Protein AF-M6CSL7-F1 (afdb_monomer_lite)

Radius of gyration: 35.84 Å; chains: 1; bounding box: 82×86×68 Å

Foldseek 3Di:
DPPPPPPPPPDDPVVVVVVVVVVVVVVVVVVVVVPPDPVPPPPVVVVVVVLVVLVVVCPVPDDSDPLWPDWAWEWEWEDDQDAPKWWWKDKPVPFIDIDRDTTIDITPDTDTAFDKIAIDTPGAIPPKDKDWPPRIDGHHSYYHHHTYIYID

Organism: NCBI:txid1218565

Structure (mmCIF, N/CA/C/O backbone):
data_AF-M6CSL7-F1
#
_entry.id   AF-M6CSL7-F1
#
loop_
_atom_site.group_PDB
_atom_site.id
_atom_site.type_symbol
_atom_site.label_atom_id
_atom_site.label_alt_id
_atom_site.label_comp_id
_atom_site.label_asym_id
_atom_site.label_entity_id
_atom_site.label_seq_id
_atom_site.pdbx_PDB_ins_code
_atom_site.Cartn_x
_atom_site.Cartn_y
_atom_site.Cartn_z
_atom_site.occupancy
_atom_site.B_iso_or_equiv
_atom_site.auth_seq_id
_atom_site.auth_comp_id
_atom_site.auth_asym_id
_atom_site.auth_atom_id
_atom_site.pdbx_PDB_model_num
ATOM 1 N N . MET A 1 1 ? 59.167 -70.529 -46.901 1.00 53.22 1 MET A N 1
ATOM 2 C CA . MET A 1 1 ? 59.790 -69.330 -47.508 1.00 53.22 1 MET A CA 1
ATOM 3 C C . MET A 1 1 ? 58.942 -68.110 -47.143 1.00 53.22 1 MET A C 1
ATOM 5 O O . MET A 1 1 ? 58.327 -67.504 -48.001 1.00 53.22 1 MET A O 1
ATOM 9 N N . PHE A 1 2 ? 58.822 -67.832 -45.841 1.0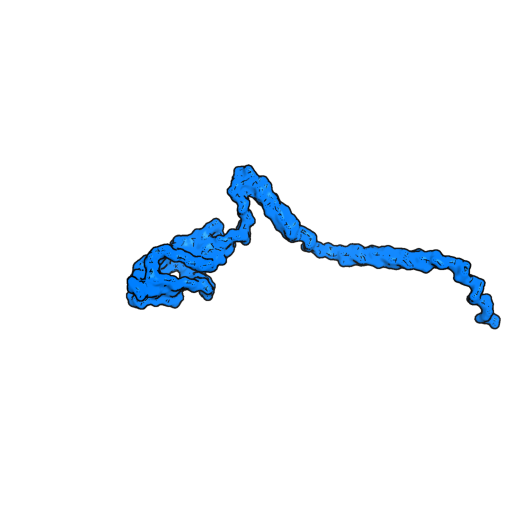0 50.03 2 PHE A N 1
ATOM 10 C CA . PHE A 1 2 ? 57.847 -66.885 -45.270 1.00 50.03 2 PHE A CA 1
ATOM 11 C C . PHE A 1 2 ? 58.456 -66.095 -44.091 1.00 50.03 2 PHE A C 1
ATOM 13 O O . PHE A 1 2 ? 57.753 -65.616 -43.219 1.00 50.03 2 PHE A O 1
ATOM 20 N N . GLU A 1 3 ? 59.788 -65.984 -44.067 1.00 48.38 3 GLU A N 1
ATOM 21 C CA . GLU A 1 3 ? 60.581 -65.474 -42.931 1.00 48.38 3 GLU A CA 1
ATOM 22 C C . GLU A 1 3 ? 61.667 -64.477 -43.395 1.00 48.38 3 GLU A C 1
ATOM 24 O O . GLU A 1 3 ? 62.746 -64.383 -42.822 1.00 48.38 3 GLU A O 1
ATOM 29 N N . ARG A 1 4 ? 61.436 -63.744 -44.498 1.00 52.44 4 ARG A N 1
ATOM 30 C CA . ARG A 1 4 ? 62.378 -62.709 -44.988 1.00 52.44 4 ARG A CA 1
ATOM 31 C C . ARG A 1 4 ? 61.699 -61.450 -45.542 1.00 52.44 4 ARG A C 1
ATOM 33 O O . ARG A 1 4 ? 62.122 -60.926 -46.564 1.00 52.44 4 ARG A O 1
ATOM 40 N N . ILE A 1 5 ? 60.665 -60.947 -44.863 1.00 50.66 5 ILE A N 1
ATOM 41 C CA . ILE A 1 5 ? 60.119 -59.593 -45.104 1.00 50.66 5 ILE A CA 1
ATOM 42 C C . ILE A 1 5 ? 59.859 -58.878 -43.762 1.00 50.66 5 ILE A C 1
ATOM 44 O O . ILE A 1 5 ? 58.818 -58.272 -43.548 1.00 50.66 5 ILE A O 1
ATOM 48 N N . LEU A 1 6 ? 60.802 -58.967 -42.817 1.00 53.94 6 LEU A N 1
ATOM 49 C CA . LEU A 1 6 ? 60.778 -58.183 -41.567 1.00 53.94 6 LEU A CA 1
ATOM 50 C C . LEU A 1 6 ? 61.962 -57.213 -41.449 1.00 53.94 6 LEU A C 1
ATOM 52 O O . LEU A 1 6 ? 62.344 -56.812 -40.356 1.00 53.94 6 LEU A O 1
ATOM 56 N N . THR A 1 7 ? 62.534 -56.786 -42.574 1.00 53.19 7 THR A N 1
ATOM 57 C CA . THR A 1 7 ? 63.676 -55.856 -42.577 1.00 53.19 7 THR A CA 1
ATOM 58 C C . THR A 1 7 ? 63.607 -54.835 -43.709 1.00 53.19 7 THR A C 1
ATOM 60 O O . THR A 1 7 ? 64.624 -54.503 -44.309 1.00 53.19 7 THR A O 1
ATOM 63 N N . GLN A 1 8 ? 62.418 -54.292 -44.010 1.00 52.69 8 GLN A N 1
ATOM 64 C CA . GLN A 1 8 ? 62.335 -53.111 -44.882 1.00 52.69 8 GLN A CA 1
ATOM 65 C C . GLN A 1 8 ? 61.052 -52.274 -44.732 1.00 52.69 8 GLN A C 1
ATOM 67 O O . GLN A 1 8 ? 60.358 -51.982 -45.694 1.00 52.69 8 GLN A O 1
ATOM 72 N N . THR A 1 9 ? 60.768 -51.794 -43.522 1.00 49.50 9 THR A N 1
ATOM 73 C CA . THR A 1 9 ? 60.022 -50.529 -43.350 1.00 49.50 9 THR A CA 1
ATOM 74 C C . THR A 1 9 ? 60.748 -49.643 -42.345 1.00 49.50 9 THR A C 1
ATOM 76 O O . THR A 1 9 ? 60.182 -49.149 -41.376 1.00 49.50 9 THR A O 1
ATOM 79 N N . HIS A 1 10 ? 62.049 -49.461 -42.575 1.00 49.69 10 HIS A N 1
ATOM 80 C CA . HIS A 1 10 ? 62.816 -48.360 -42.003 1.00 49.69 10 HIS A CA 1
ATOM 81 C C . HIS A 1 10 ? 62.880 -47.222 -43.031 1.00 49.69 10 HIS A C 1
ATOM 83 O O . HIS A 1 10 ? 63.944 -46.814 -43.481 1.00 49.69 10 HIS A O 1
ATOM 89 N N . HIS A 1 11 ? 61.705 -46.749 -43.440 1.00 52.16 11 HIS A N 1
ATOM 90 C CA . HIS A 1 11 ? 61.515 -45.435 -44.035 1.00 52.16 11 HIS A CA 1
ATOM 91 C C . HIS A 1 11 ? 60.113 -44.953 -43.658 1.00 52.16 11 HIS A C 1
ATOM 93 O O . HIS A 1 11 ? 59.140 -45.692 -43.723 1.00 52.16 11 HIS A O 1
ATOM 99 N N . ASP A 1 12 ? 60.052 -43.700 -43.227 1.00 56.59 12 ASP A N 1
ATOM 100 C CA . ASP A 1 12 ? 58.842 -42.923 -42.974 1.00 56.59 12 ASP A CA 1
ATOM 101 C C . ASP A 1 12 ? 58.120 -43.082 -41.627 1.00 56.59 12 ASP A C 1
ATOM 103 O O . ASP A 1 12 ? 56.897 -43.006 -41.521 1.00 56.59 12 ASP A O 1
ATOM 107 N N . GLY A 1 13 ? 58.896 -42.904 -40.549 1.00 52.97 13 GLY A N 1
ATOM 108 C CA . GLY A 1 13 ? 58.427 -42.203 -39.333 1.00 52.97 13 GLY A CA 1
ATOM 109 C C . GLY A 1 13 ? 57.940 -40.754 -39.585 1.00 52.97 13 GLY A C 1
ATOM 110 O O . GLY A 1 13 ? 57.635 -39.999 -38.657 1.00 52.97 13 GLY A O 1
ATOM 111 N N . ARG A 1 14 ? 57.884 -40.324 -40.851 1.00 55.03 14 ARG A N 1
ATOM 112 C CA . ARG A 1 14 ? 57.257 -39.093 -41.335 1.00 55.03 14 ARG A CA 1
ATOM 113 C C . ARG A 1 14 ? 55.749 -39.279 -41.549 1.00 55.03 14 ARG A C 1
ATOM 115 O O . ARG A 1 14 ? 54.997 -38.375 -41.207 1.00 55.03 14 ARG A O 1
ATOM 122 N N . MET A 1 15 ? 55.289 -40.455 -41.989 1.00 55.34 15 MET A N 1
ATOM 123 C CA . MET A 1 15 ? 53.874 -40.688 -42.311 1.00 55.34 15 MET A CA 1
ATOM 124 C C . MET A 1 15 ? 52.987 -40.745 -41.059 1.00 55.34 15 MET A C 1
ATOM 126 O O . MET A 1 15 ? 51.906 -40.168 -41.051 1.00 55.34 15 MET A O 1
ATOM 130 N N . ASN A 1 16 ? 53.484 -41.305 -39.948 1.00 57.53 16 ASN A N 1
ATOM 131 C CA . ASN A 1 16 ? 52.799 -41.248 -38.646 1.00 57.53 16 ASN A CA 1
ATOM 132 C C . ASN A 1 16 ? 52.713 -39.805 -38.106 1.00 57.53 16 ASN A C 1
ATOM 134 O O . ASN A 1 16 ? 51.746 -39.432 -37.451 1.00 57.53 16 ASN A O 1
ATOM 138 N N . ARG A 1 17 ? 53.696 -38.950 -38.423 1.00 66.19 17 ARG A N 1
ATOM 139 C CA . ARG A 1 17 ? 53.643 -37.523 -38.071 1.00 66.19 17 ARG A CA 1
ATOM 140 C C . ARG A 1 17 ? 52.623 -36.770 -38.915 1.00 66.19 17 ARG A C 1
ATOM 142 O O . ARG A 1 17 ? 51.882 -35.980 -38.339 1.00 66.19 17 ARG A O 1
ATOM 149 N N . PHE A 1 18 ? 52.538 -37.052 -40.217 1.00 75.50 18 PHE A N 1
ATOM 150 C CA . PHE A 1 18 ? 51.523 -36.476 -41.107 1.00 75.50 18 PHE A CA 1
ATOM 151 C C . PHE A 1 18 ? 50.108 -36.942 -40.754 1.00 75.50 18 PHE A C 1
ATOM 153 O O . PHE A 1 18 ? 49.202 -36.124 -40.677 1.00 75.50 18 PHE A O 1
ATOM 160 N N . LEU A 1 19 ? 49.922 -38.227 -40.447 1.00 76.81 19 LEU A N 1
ATOM 161 C CA . LEU A 1 19 ? 48.626 -38.772 -40.046 1.00 76.81 19 LEU A CA 1
ATOM 162 C C . LEU A 1 19 ? 48.176 -38.220 -38.684 1.00 76.81 19 LEU A C 1
ATOM 164 O O . LEU A 1 19 ? 47.021 -37.838 -38.531 1.00 76.81 19 LEU A O 1
ATOM 168 N N . LYS A 1 20 ? 49.099 -38.087 -37.719 1.00 79.81 20 LYS A N 1
ATOM 169 C CA . LYS A 1 20 ? 48.825 -37.422 -36.434 1.00 79.81 20 LYS A CA 1
ATOM 170 C C . LYS A 1 20 ? 48.509 -35.942 -36.602 1.00 79.81 20 LYS A C 1
ATOM 172 O O . LYS A 1 20 ? 47.594 -35.463 -35.948 1.00 79.81 20 LYS A O 1
ATOM 177 N N . THR A 1 21 ? 49.225 -35.220 -37.467 1.00 81.19 21 THR A N 1
ATOM 178 C CA . THR A 1 21 ? 48.922 -33.800 -37.726 1.00 81.19 21 THR A CA 1
ATOM 179 C C . THR A 1 21 ? 47.601 -33.631 -38.456 1.00 81.19 21 THR A C 1
ATOM 181 O O . THR A 1 21 ? 46.831 -32.761 -38.076 1.00 81.19 21 THR A O 1
ATOM 184 N N . PHE A 1 22 ? 47.281 -34.488 -39.424 1.00 87.88 22 PHE A N 1
ATOM 185 C CA . PHE A 1 22 ? 45.993 -34.453 -40.113 1.00 87.88 22 PHE A CA 1
ATOM 186 C C . PHE A 1 22 ? 44.836 -34.757 -39.154 1.00 87.88 22 PHE A C 1
ATOM 188 O O . PHE A 1 22 ? 43.854 -34.026 -39.123 1.00 87.88 22 PHE A O 1
ATOM 195 N N . TYR A 1 23 ? 44.989 -35.776 -38.303 1.00 84.94 23 TYR A N 1
ATOM 196 C CA . TYR A 1 23 ? 44.013 -36.119 -37.268 1.00 84.94 23 TYR A CA 1
ATOM 197 C C . TYR A 1 23 ? 43.836 -34.996 -36.235 1.00 84.94 23 TYR A C 1
ATOM 199 O O . TYR A 1 23 ? 42.716 -34.698 -35.832 1.00 84.94 23 TYR A O 1
ATOM 207 N N . LEU A 1 24 ? 44.924 -34.324 -35.846 1.00 85.50 24 LEU A N 1
ATOM 208 C CA . LEU A 1 24 ? 44.892 -33.211 -34.896 1.00 85.50 24 LEU A CA 1
ATOM 209 C C . LEU A 1 24 ? 44.263 -31.954 -35.514 1.00 85.50 24 LEU A C 1
ATOM 211 O O . LEU A 1 24 ? 43.467 -31.296 -34.856 1.00 85.50 24 LEU A O 1
ATOM 215 N N . LEU A 1 25 ? 44.532 -31.665 -36.791 1.00 86.00 25 LEU A N 1
ATOM 216 C CA . LEU A 1 25 ? 43.876 -30.583 -37.533 1.00 86.00 25 LEU A CA 1
ATOM 217 C C . LEU A 1 25 ? 42.383 -30.855 -37.747 1.00 86.00 25 LEU A C 1
ATOM 219 O O . LEU A 1 25 ? 41.578 -29.937 -37.629 1.00 86.00 25 LEU A O 1
ATOM 223 N N . LEU A 1 26 ? 42.001 -32.106 -38.008 1.00 85.44 26 LEU A N 1
ATOM 224 C CA . LEU A 1 26 ? 40.607 -32.512 -38.177 1.00 85.44 26 LEU A CA 1
ATOM 225 C C . LEU A 1 26 ? 39.846 -32.469 -36.842 1.00 85.44 26 LEU A C 1
ATOM 227 O O . LEU A 1 26 ? 38.727 -31.967 -36.803 1.00 85.44 26 LEU A O 1
ATOM 231 N N . LEU A 1 27 ? 40.469 -32.890 -35.734 1.00 81.62 27 LEU A N 1
ATOM 232 C CA . LEU A 1 27 ? 39.927 -32.709 -34.382 1.00 81.62 27 LEU A CA 1
ATOM 233 C C . LEU A 1 27 ? 39.762 -31.231 -34.027 1.00 81.62 27 LEU A C 1
ATOM 235 O O . LEU A 1 27 ? 38.713 -30.846 -33.526 1.00 81.62 27 LEU A O 1
ATOM 239 N N . VAL A 1 28 ? 40.760 -30.394 -34.316 1.00 83.69 28 VAL A N 1
ATOM 240 C CA . VAL A 1 28 ? 40.672 -28.942 -34.113 1.00 83.69 28 VAL A CA 1
ATOM 241 C C . VAL A 1 28 ? 39.545 -28.352 -34.962 1.00 83.69 28 VAL A C 1
ATOM 243 O O . VAL A 1 28 ? 38.735 -27.598 -34.441 1.00 83.69 28 VAL A O 1
ATOM 246 N N . TYR A 1 29 ? 39.409 -28.746 -36.228 1.00 84.38 29 TYR A N 1
ATOM 247 C CA . TYR A 1 29 ? 38.313 -28.309 -37.095 1.00 84.38 29 TYR A CA 1
ATOM 248 C C . TYR A 1 29 ? 36.932 -28.729 -36.567 1.00 84.38 29 TYR A C 1
ATOM 250 O O . TYR A 1 29 ? 36.017 -27.910 -36.528 1.00 84.38 29 TYR A O 1
ATOM 258 N N . LEU A 1 30 ? 36.787 -29.965 -36.078 1.00 79.38 30 LEU A N 1
ATOM 259 C CA . LEU A 1 30 ? 35.557 -30.444 -35.438 1.00 79.38 30 LEU A CA 1
ATOM 260 C C . LEU A 1 30 ? 35.260 -29.723 -34.115 1.00 79.38 30 LEU A C 1
ATOM 262 O O . LEU A 1 30 ? 34.097 -29.457 -33.830 1.00 79.38 30 LEU A O 1
ATOM 266 N N . LEU A 1 31 ? 36.282 -29.354 -33.335 1.00 71.19 31 LEU A N 1
ATOM 267 C CA . LEU A 1 31 ? 36.127 -28.520 -32.136 1.00 71.19 31 LEU A CA 1
ATOM 268 C C . LEU A 1 31 ? 35.683 -27.093 -32.492 1.00 71.19 31 LEU A C 1
ATOM 270 O O . LEU A 1 31 ? 34.840 -26.527 -31.802 1.00 71.19 31 LEU A O 1
ATOM 274 N N . ILE A 1 32 ? 36.194 -26.530 -33.592 1.00 77.19 32 ILE A N 1
ATOM 275 C CA . ILE A 1 32 ? 35.794 -25.205 -34.088 1.00 77.19 32 ILE A CA 1
ATOM 276 C C . ILE A 1 32 ? 34.350 -25.238 -34.621 1.00 77.19 32 ILE A C 1
ATOM 278 O O . ILE A 1 32 ? 33.586 -24.314 -34.353 1.00 77.19 32 ILE A O 1
ATOM 282 N N . LEU A 1 33 ? 33.941 -26.310 -35.313 1.00 76.06 33 LEU A N 1
ATOM 283 C CA . LEU A 1 33 ? 32.550 -26.524 -35.743 1.00 76.06 33 LEU A CA 1
ATOM 284 C C . LEU A 1 33 ? 31.602 -26.833 -34.568 1.00 76.06 33 LEU A C 1
ATOM 286 O O . LEU A 1 33 ? 30.432 -26.460 -34.609 1.00 76.06 33 LEU A O 1
ATOM 290 N N . GLY A 1 34 ? 32.106 -27.499 -33.523 1.00 63.25 34 GLY A N 1
ATOM 291 C CA . GLY A 1 34 ? 31.394 -27.827 -32.284 1.00 63.25 34 GLY A CA 1
ATOM 292 C C . GLY A 1 34 ? 31.237 -26.647 -31.324 1.00 63.25 34 GLY A C 1
ATOM 293 O O . GLY A 1 34 ? 30.399 -26.704 -30.424 1.00 63.25 34 GLY A O 1
ATOM 294 N N . CYS A 1 35 ? 31.954 -25.543 -31.555 1.00 54.97 35 CYS A N 1
ATOM 295 C CA . CYS A 1 35 ? 31.625 -24.238 -30.991 1.00 54.97 35 CYS A CA 1
ATOM 296 C C . CYS A 1 35 ? 30.406 -23.664 -31.740 1.00 54.97 35 CYS A C 1
ATOM 298 O O . CYS A 1 35 ? 30.456 -22.634 -32.414 1.00 54.97 35 CYS A O 1
ATOM 300 N N . GLY A 1 36 ? 29.287 -24.391 -31.675 1.00 55.69 36 GLY A N 1
ATOM 301 C CA . GLY A 1 36 ? 27.990 -23.878 -32.072 1.00 55.69 36 GLY A CA 1
ATOM 302 C C . GLY A 1 36 ? 27.716 -22.646 -31.226 1.00 55.69 36 GLY A C 1
ATOM 303 O O . GLY A 1 36 ? 27.713 -22.743 -30.003 1.00 55.69 36 GLY A O 1
ATOM 304 N N . LYS A 1 37 ? 27.543 -21.501 -31.897 1.00 53.56 37 LYS A N 1
ATOM 305 C CA . LYS A 1 37 ? 27.165 -20.203 -31.333 1.00 53.56 37 LYS A CA 1
ATOM 306 C C . LYS A 1 37 ? 26.196 -20.381 -30.164 1.00 53.56 37 LYS A C 1
ATOM 308 O O . LYS A 1 37 ? 24.980 -20.430 -30.352 1.00 53.56 37 LYS A O 1
ATOM 313 N N . THR A 1 38 ? 26.714 -20.418 -28.945 1.00 49.16 38 THR A N 1
ATOM 314 C CA . THR A 1 38 ? 25.916 -20.008 -27.811 1.00 49.16 38 THR A CA 1
ATOM 315 C C . THR A 1 38 ? 25.791 -18.503 -27.999 1.00 49.16 38 THR A C 1
ATOM 317 O O . THR A 1 38 ? 26.772 -17.765 -27.969 1.00 49.16 38 THR A O 1
ATOM 320 N N . ASN A 1 39 ? 24.580 -18.041 -28.313 1.00 56.47 39 ASN A N 1
ATOM 321 C CA . ASN A 1 39 ? 24.214 -16.623 -28.300 1.00 56.47 39 ASN A CA 1
ATOM 322 C C . ASN A 1 39 ? 24.246 -16.124 -26.845 1.00 56.47 39 ASN A C 1
ATOM 324 O O . ASN A 1 39 ? 23.220 -15.791 -26.261 1.00 56.47 39 ASN A O 1
ATOM 328 N N . HIS A 1 40 ? 25.420 -16.196 -26.231 1.00 47.50 40 HIS A N 1
ATOM 329 C CA . HIS A 1 40 ? 25.679 -15.950 -24.821 1.00 47.50 40 HIS A CA 1
ATOM 330 C C . HIS A 1 40 ? 26.965 -15.144 -24.616 1.00 47.50 40 HIS A C 1
ATOM 332 O O . HIS A 1 40 ? 27.379 -14.931 -23.481 1.00 47.50 40 HIS A O 1
ATOM 338 N N . GLU A 1 41 ? 27.553 -14.641 -25.700 1.00 59.09 41 GLU A N 1
ATOM 339 C CA . GLU A 1 41 ? 28.306 -13.399 -25.658 1.00 59.09 41 GLU A CA 1
ATOM 340 C C . GLU A 1 41 ? 27.307 -12.268 -25.934 1.00 59.09 41 GLU A C 1
ATOM 342 O O . GLU A 1 41 ? 26.513 -12.333 -26.875 1.00 59.09 41 GLU A O 1
ATOM 347 N N . ASP A 1 42 ? 27.308 -11.289 -25.034 1.00 50.56 42 ASP A N 1
ATOM 348 C CA . ASP A 1 42 ? 26.581 -10.021 -25.074 1.00 50.56 42 ASP A CA 1
ATOM 349 C C . ASP A 1 42 ? 25.264 -9.828 -24.303 1.00 50.56 42 ASP A C 1
ATOM 351 O O . ASP A 1 42 ? 24.721 -8.744 -24.419 1.00 50.56 42 ASP A O 1
ATOM 355 N N . GLN A 1 43 ? 24.737 -10.692 -23.424 1.00 53.34 43 GLN A N 1
ATOM 356 C CA . GLN A 1 43 ? 23.601 -10.218 -22.586 1.00 53.34 43 GLN A CA 1
ATOM 357 C C . GLN A 1 43 ? 24.053 -9.180 -21.542 1.00 53.34 43 GLN A C 1
ATOM 359 O O . GLN A 1 43 ? 23.392 -8.166 -21.356 1.00 53.34 43 GLN A O 1
ATOM 364 N N . ARG A 1 44 ? 25.227 -9.382 -20.922 1.00 59.38 44 ARG A N 1
ATOM 365 C CA . ARG A 1 44 ? 25.847 -8.384 -20.031 1.00 59.38 44 ARG A CA 1
ATOM 366 C C . ARG A 1 44 ? 26.469 -7.218 -20.782 1.00 59.38 44 ARG A C 1
ATOM 368 O O . ARG A 1 44 ? 26.448 -6.119 -20.259 1.00 59.38 44 ARG A O 1
ATOM 375 N N . GLU A 1 45 ? 27.013 -7.433 -21.977 1.00 67.75 45 GLU A N 1
ATOM 376 C CA . GLU A 1 45 ? 27.611 -6.351 -22.762 1.00 67.75 45 GLU A CA 1
ATOM 377 C C . GLU A 1 45 ? 26.561 -5.561 -23.551 1.00 67.75 45 GLU A C 1
ATOM 379 O O . GLU A 1 45 ? 26.718 -4.35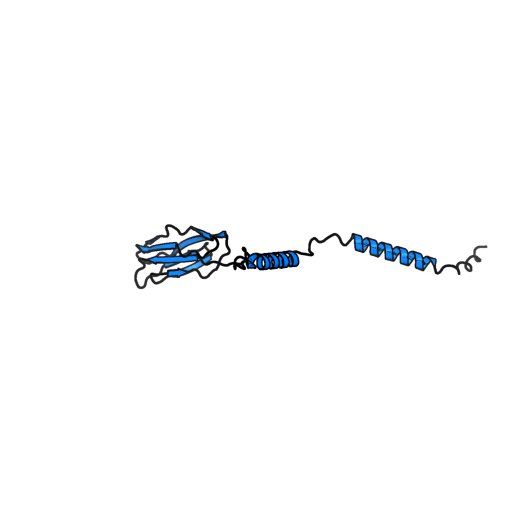8 -23.671 1.00 67.75 45 GLU A O 1
ATOM 384 N N . LYS A 1 46 ? 25.439 -6.152 -23.990 1.00 54.62 46 LYS A N 1
ATOM 385 C CA . LYS A 1 46 ? 24.256 -5.402 -24.457 1.00 54.62 46 LYS A CA 1
ATOM 386 C C . LYS A 1 46 ? 23.550 -4.710 -23.306 1.00 54.62 46 LYS A C 1
ATOM 388 O O . LYS A 1 46 ? 23.118 -3.588 -23.508 1.00 54.62 46 LYS A O 1
ATOM 393 N N . ASP A 1 47 ? 23.469 -5.308 -22.116 1.00 67.81 47 ASP A N 1
ATOM 394 C CA . ASP A 1 47 ? 22.967 -4.604 -20.926 1.00 67.81 47 ASP A CA 1
ATOM 395 C C . ASP A 1 47 ? 23.892 -3.436 -20.561 1.00 67.81 47 ASP A C 1
ATOM 397 O O . ASP A 1 47 ? 23.439 -2.306 -20.427 1.00 67.81 47 ASP A O 1
ATOM 401 N N . PHE A 1 48 ? 25.207 -3.657 -20.519 1.00 74.19 48 PHE A N 1
ATOM 402 C CA . PHE A 1 48 ? 26.184 -2.611 -20.232 1.00 74.19 48 PHE A CA 1
ATOM 403 C C . PHE A 1 48 ? 26.208 -1.540 -21.324 1.00 74.19 48 PHE A C 1
ATOM 405 O O . PHE A 1 48 ? 26.145 -0.367 -20.987 1.00 74.19 48 PHE A O 1
ATOM 412 N N . LYS A 1 49 ? 26.210 -1.905 -22.614 1.00 71.94 49 LYS A N 1
ATOM 413 C CA . LYS A 1 49 ? 26.118 -0.973 -23.752 1.00 71.94 49 LYS A CA 1
ATOM 414 C C . LYS A 1 49 ? 24.785 -0.237 -23.764 1.00 71.94 49 LYS A C 1
ATOM 416 O O . LYS A 1 49 ? 24.798 0.959 -23.994 1.00 71.94 49 LYS A O 1
ATOM 421 N N . SER A 1 50 ? 23.661 -0.891 -23.468 1.00 69.94 50 SER A N 1
ATOM 422 C CA . SER A 1 50 ? 22.345 -0.244 -23.371 1.00 69.94 50 SER A CA 1
ATOM 423 C C . SER A 1 50 ? 22.302 0.748 -22.212 1.00 69.94 50 SER A C 1
ATOM 425 O O . SER A 1 50 ? 21.782 1.847 -22.377 1.00 69.94 50 SER A O 1
ATOM 427 N N . ARG A 1 51 ? 22.890 0.393 -21.063 1.00 72.88 51 ARG A N 1
ATOM 428 C CA . ARG A 1 51 ? 23.041 1.283 -19.905 1.00 72.88 51 ARG A CA 1
ATOM 429 C C . ARG A 1 51 ? 24.033 2.418 -20.170 1.00 72.88 51 ARG A C 1
ATOM 431 O O . ARG A 1 51 ? 23.826 3.526 -19.692 1.00 72.88 51 ARG A O 1
ATOM 438 N N . LEU A 1 52 ? 25.095 2.174 -20.937 1.00 70.81 52 LEU A N 1
ATOM 439 C CA . LEU A 1 52 ? 26.066 3.198 -21.325 1.00 70.81 52 LEU A CA 1
ATOM 440 C C . LEU A 1 52 ? 25.446 4.177 -22.329 1.00 70.81 52 LEU A C 1
ATOM 442 O O . LEU A 1 52 ? 25.600 5.384 -22.184 1.00 70.81 52 LEU A O 1
ATOM 446 N N . LEU A 1 53 ? 24.698 3.666 -23.310 1.00 66.12 53 LEU A N 1
ATOM 447 C CA . LEU A 1 53 ? 24.046 4.462 -24.345 1.00 66.12 53 LEU A CA 1
ATOM 448 C C . LEU A 1 53 ? 22.958 5.361 -23.743 1.00 66.12 53 LEU A C 1
ATOM 450 O O . LEU A 1 53 ? 22.910 6.539 -24.076 1.00 66.12 53 LEU A O 1
ATOM 454 N N . SER A 1 54 ? 22.170 4.867 -22.777 1.00 61.81 54 SER A N 1
ATOM 455 C CA . SER A 1 54 ? 21.195 5.697 -22.052 1.00 61.81 54 SER A CA 1
ATOM 456 C C . SER A 1 54 ? 21.845 6.828 -21.247 1.00 61.81 54 SER A C 1
ATOM 458 O O . SER A 1 54 ? 21.282 7.914 -21.157 1.00 61.81 54 SER A O 1
ATOM 460 N N . ILE A 1 55 ? 23.040 6.608 -20.689 1.00 53.28 55 ILE A N 1
ATOM 461 C CA . ILE A 1 55 ? 23.790 7.641 -19.952 1.00 53.28 55 ILE A CA 1
ATOM 462 C C . ILE A 1 55 ? 24.365 8.693 -20.908 1.00 53.28 55 ILE A C 1
ATOM 464 O O . ILE A 1 55 ? 24.311 9.882 -20.609 1.00 53.28 55 ILE A O 1
ATOM 468 N N . VAL A 1 56 ? 24.886 8.271 -22.063 1.00 63.97 56 VAL A N 1
ATOM 469 C CA . VAL A 1 56 ? 25.462 9.176 -23.071 1.00 63.97 56 VAL A CA 1
ATOM 470 C C . VAL A 1 56 ? 24.380 10.037 -23.735 1.00 63.97 56 VAL A C 1
ATOM 472 O O . VAL A 1 56 ? 24.615 11.214 -23.989 1.00 63.97 56 VAL A O 1
ATOM 475 N N . THR A 1 57 ? 23.175 9.501 -23.955 1.00 57.81 57 THR A N 1
ATOM 476 C CA . THR A 1 57 ? 22.042 10.270 -24.502 1.00 57.81 57 THR A CA 1
ATOM 477 C C . THR A 1 57 ? 21.412 11.227 -23.474 1.00 57.81 57 THR A C 1
ATOM 479 O O . THR A 1 57 ? 20.871 12.261 -23.852 1.00 57.81 57 THR A O 1
ATOM 482 N N . ALA A 1 58 ? 21.528 10.955 -22.169 1.00 51.22 58 ALA A N 1
ATOM 483 C CA . ALA A 1 58 ? 20.996 11.820 -21.106 1.00 51.22 58 ALA A CA 1
ATOM 484 C C . ALA A 1 58 ? 21.797 13.123 -20.874 1.00 51.22 58 ALA A C 1
ATOM 486 O O . ALA A 1 58 ? 21.400 13.940 -20.042 1.00 51.22 58 ALA A O 1
ATOM 487 N N . ALA A 1 59 ? 22.889 13.362 -21.609 1.00 52.31 59 ALA A N 1
ATOM 488 C CA . ALA A 1 59 ? 23.666 14.603 -21.519 1.00 52.31 59 ALA A CA 1
ATOM 489 C C . ALA A 1 59 ? 22.925 15.849 -22.055 1.00 52.31 59 ALA A C 1
ATOM 491 O O . ALA A 1 59 ? 23.407 16.963 -21.867 1.00 52.31 59 ALA A O 1
ATOM 492 N N . GLU A 1 60 ? 21.739 15.684 -22.653 1.00 62.03 60 GLU A N 1
ATOM 493 C CA . GLU A 1 60 ? 20.862 16.799 -23.038 1.00 62.03 60 GLU A CA 1
ATOM 494 C C . GLU A 1 60 ? 19.618 16.933 -22.136 1.00 62.03 60 GLU A C 1
ATOM 496 O O . GLU A 1 60 ? 19.000 17.991 -22.129 1.00 62.03 60 GLU A O 1
ATOM 501 N N . ASN A 1 61 ? 19.283 15.926 -21.311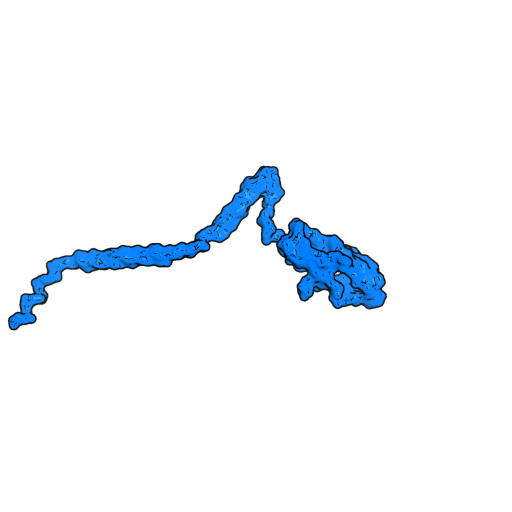 1.00 56.25 61 ASN A N 1
ATOM 502 C CA . ASN A 1 61 ? 18.237 15.989 -20.277 1.00 56.25 61 ASN A CA 1
ATOM 503 C C . ASN A 1 61 ? 18.521 14.951 -19.168 1.00 56.25 61 ASN A C 1
ATOM 505 O O . ASN A 1 61 ? 18.363 13.748 -19.374 1.00 56.25 61 ASN A O 1
ATOM 509 N N . GLY A 1 62 ? 18.943 15.404 -17.984 1.00 52.47 62 GLY A N 1
ATOM 510 C CA . GLY A 1 62 ? 19.456 14.563 -16.892 1.00 52.47 62 GLY A CA 1
ATOM 511 C C . GLY A 1 62 ? 18.450 13.622 -16.206 1.00 52.47 62 GLY A C 1
ATOM 512 O O . GLY A 1 62 ? 18.043 13.868 -15.071 1.00 52.47 62 GLY A O 1
ATOM 513 N N . GLN A 1 63 ? 18.116 12.491 -16.830 1.00 47.44 63 GLN A N 1
ATOM 514 C CA . GLN A 1 63 ? 17.476 11.342 -16.172 1.00 47.44 63 GLN A CA 1
ATOM 515 C C . GLN A 1 63 ? 18.218 10.046 -16.536 1.00 47.44 63 GLN A C 1
ATOM 517 O O . GLN A 1 63 ? 18.026 9.461 -17.598 1.00 47.44 63 GLN A O 1
ATOM 522 N N . ASN A 1 64 ? 19.084 9.593 -15.628 1.00 55.88 64 ASN A N 1
ATOM 523 C CA . ASN A 1 64 ? 19.702 8.269 -15.659 1.00 55.88 64 ASN A CA 1
ATOM 524 C C . ASN A 1 64 ? 18.722 7.274 -15.032 1.00 55.88 64 ASN A C 1
ATOM 526 O O . ASN A 1 64 ? 18.774 7.063 -13.826 1.00 55.88 64 ASN A O 1
ATOM 530 N N . GLN A 1 65 ? 17.801 6.721 -15.823 1.00 54.12 65 GLN A N 1
ATOM 531 C CA . GLN A 1 65 ? 16.898 5.678 -15.341 1.00 54.12 65 GLN A CA 1
ATOM 532 C C . GLN A 1 65 ? 16.949 4.477 -16.276 1.00 54.12 65 GLN A C 1
ATOM 534 O O . GLN A 1 65 ? 16.560 4.547 -17.440 1.00 54.12 65 GLN A O 1
ATOM 539 N N . ASN A 1 66 ? 17.428 3.353 -15.743 1.00 58.00 66 ASN A N 1
ATOM 540 C CA . ASN A 1 66 ? 17.079 2.047 -16.277 1.00 58.00 66 ASN A CA 1
ATOM 541 C C . ASN A 1 66 ? 15.565 1.889 -16.051 1.00 58.00 66 ASN A C 1
ATOM 543 O O . ASN A 1 66 ? 15.175 1.719 -14.895 1.00 58.00 66 ASN A O 1
ATOM 547 N N . PRO A 1 67 ? 14.716 1.909 -17.095 1.00 56.84 67 PRO A N 1
ATOM 548 C CA . PRO A 1 67 ? 13.259 2.017 -16.946 1.00 56.84 67 PRO A CA 1
ATOM 549 C C . PRO A 1 67 ? 12.598 0.819 -16.232 1.00 56.84 67 PRO A C 1
ATOM 551 O O . PRO A 1 67 ? 11.380 0.786 -16.080 1.00 56.84 67 PRO A O 1
ATOM 554 N N . ASN A 1 68 ? 13.388 -0.169 -15.795 1.00 57.75 68 ASN A N 1
ATOM 555 C CA . ASN A 1 68 ? 12.942 -1.424 -15.200 1.00 57.75 68 ASN A CA 1
ATOM 556 C C . ASN A 1 68 ? 13.522 -1.731 -13.805 1.00 57.75 68 ASN A C 1
ATOM 558 O O . ASN A 1 68 ? 13.304 -2.843 -13.311 1.00 57.75 68 ASN A O 1
ATOM 562 N N . ASN A 1 69 ? 14.257 -0.807 -13.168 1.00 70.12 69 ASN A N 1
ATOM 563 C CA . ASN A 1 69 ? 14.804 -1.032 -11.817 1.00 70.12 69 ASN A CA 1
ATOM 564 C C . ASN A 1 69 ? 14.340 -0.027 -10.753 1.00 70.12 69 ASN A C 1
ATOM 566 O O . ASN A 1 69 ? 14.810 -0.077 -9.617 1.00 70.12 69 ASN A O 1
ATOM 570 N N . ASP A 1 70 ? 13.396 0.842 -11.090 1.00 86.81 70 ASP A N 1
ATOM 571 C CA . ASP A 1 70 ? 12.775 1.706 -10.097 1.00 86.81 70 ASP A CA 1
ATOM 572 C C . ASP A 1 70 ? 11.719 0.919 -9.318 1.00 86.81 70 ASP A C 1
ATOM 574 O O . ASP A 1 70 ? 10.928 0.146 -9.876 1.00 86.81 70 ASP A O 1
ATOM 578 N N . SER A 1 71 ? 11.761 1.081 -7.998 1.00 92.50 71 SER A N 1
ATOM 579 C CA . SER A 1 71 ? 10.805 0.482 -7.075 1.00 92.50 71 SER A CA 1
ATOM 580 C C . SER A 1 71 ? 9.956 1.583 -6.461 1.00 92.50 71 SER A C 1
ATOM 582 O O . SER A 1 71 ? 10.491 2.549 -5.925 1.00 92.50 71 SER A O 1
ATOM 584 N N . TYR A 1 72 ? 8.644 1.400 -6.523 1.00 96.50 72 TYR A N 1
ATOM 585 C CA . TYR A 1 72 ? 7.637 2.358 -6.096 1.00 96.50 72 TYR A CA 1
ATOM 586 C C . TYR A 1 72 ? 6.809 1.794 -4.949 1.00 96.50 72 TYR A C 1
ATOM 588 O O . TYR A 1 72 ? 6.611 0.579 -4.830 1.00 96.50 72 TYR A O 1
ATOM 596 N N . TYR A 1 73 ? 6.299 2.679 -4.109 1.00 97.94 73 TYR A N 1
ATOM 597 C CA . TYR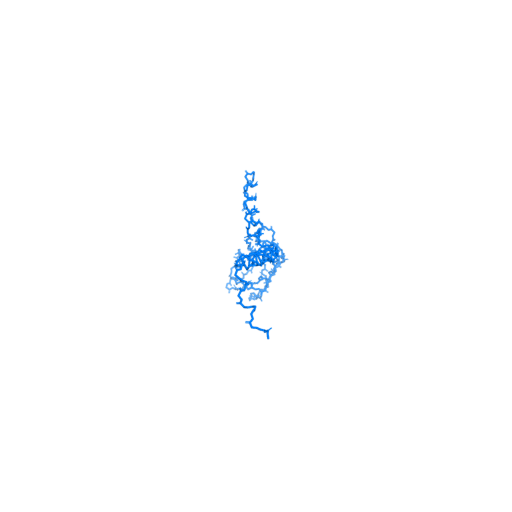 A 1 73 ? 5.488 2.337 -2.953 1.00 97.94 73 TYR A CA 1
ATOM 598 C C . TYR A 1 73 ? 4.011 2.617 -3.188 1.00 97.94 73 TYR A C 1
ATOM 600 O O . TYR A 1 73 ? 3.623 3.484 -3.969 1.00 97.94 73 TYR A O 1
ATOM 608 N N . VAL A 1 74 ? 3.182 1.875 -2.459 1.00 98.50 74 VAL A N 1
ATOM 609 C CA . VAL A 1 74 ? 1.732 2.061 -2.415 1.00 98.50 74 VAL A CA 1
ATOM 610 C C . VAL A 1 74 ? 1.352 2.540 -1.018 1.00 98.50 74 VAL A C 1
ATOM 612 O O . VAL A 1 74 ? 1.854 2.038 -0.011 1.00 98.50 74 VAL A O 1
ATOM 615 N N . GLY A 1 75 ? 0.471 3.522 -0.941 1.00 98.44 75 GLY A N 1
ATOM 616 C CA . GLY A 1 75 ? 0.047 4.172 0.284 1.00 98.44 75 GLY A CA 1
ATOM 617 C C . GLY A 1 75 ? -1.115 5.123 0.035 1.00 98.44 75 GLY A C 1
ATOM 618 O O . GLY A 1 75 ? -1.715 5.147 -1.042 1.00 98.44 75 GLY A O 1
ATOM 619 N N . GLY A 1 76 ? -1.447 5.903 1.051 1.00 98.44 76 GLY A N 1
ATOM 620 C CA . GLY A 1 76 ? -2.654 6.706 1.025 1.00 98.44 76 GLY A CA 1
ATOM 621 C C . GLY A 1 76 ? -2.906 7.458 2.314 1.00 98.44 76 GLY A C 1
ATOM 622 O O . GLY A 1 76 ? -2.012 7.626 3.139 1.00 98.44 76 GLY A O 1
ATOM 623 N N . THR A 1 77 ? -4.150 7.890 2.489 1.00 98.56 77 THR A N 1
ATOM 624 C CA . THR A 1 77 ? -4.630 8.532 3.714 1.00 98.56 77 THR A CA 1
ATOM 625 C C . THR A 1 77 ? -5.812 7.764 4.284 1.00 98.56 77 THR A C 1
ATOM 627 O O . THR A 1 77 ? -6.714 7.362 3.548 1.00 98.56 77 THR A O 1
ATOM 630 N N . ILE A 1 78 ? -5.821 7.588 5.603 1.00 98.50 78 ILE A N 1
ATOM 631 C CA . ILE A 1 78 ? -6.958 7.067 6.356 1.00 98.50 78 ILE A CA 1
ATOM 632 C C . ILE A 1 78 ? -7.603 8.163 7.212 1.00 98.50 78 ILE A C 1
ATOM 634 O O . ILE A 1 78 ? -6.916 8.952 7.867 1.00 98.50 78 ILE A O 1
ATOM 638 N N . THR A 1 79 ? -8.934 8.196 7.227 1.00 98.12 79 THR A N 1
ATOM 639 C CA . THR A 1 79 ? -9.735 9.107 8.052 1.00 98.12 79 THR A CA 1
ATOM 640 C C . THR A 1 79 ? -10.903 8.383 8.728 1.00 98.12 79 THR A C 1
ATOM 642 O O . THR A 1 79 ? -11.355 7.326 8.284 1.00 98.12 79 THR A O 1
ATOM 645 N N . GLY A 1 80 ? -11.412 8.961 9.822 1.00 96.94 80 GLY A N 1
ATOM 646 C CA . GLY A 1 80 ? -12.583 8.458 10.548 1.00 96.94 80 GLY A CA 1
ATOM 647 C C . GLY A 1 80 ? -12.328 7.258 11.472 1.00 96.94 80 GLY A C 1
ATOM 648 O O . GLY A 1 80 ? -13.266 6.752 12.092 1.00 96.94 80 GLY A O 1
ATOM 649 N N . LEU A 1 81 ? -11.075 6.814 11.620 1.00 96.94 81 LEU A N 1
ATOM 650 C CA . LEU A 1 81 ? -10.701 5.769 12.573 1.00 96.94 81 LEU A CA 1
ATOM 651 C C . LEU A 1 81 ? -10.857 6.291 14.011 1.00 96.94 81 LEU A C 1
ATOM 653 O O . LEU A 1 81 ? -10.356 7.367 14.348 1.00 96.94 81 LEU A O 1
ATOM 657 N N . ALA A 1 82 ? -11.563 5.533 14.852 1.00 94.31 82 ALA A N 1
ATOM 658 C CA . ALA A 1 82 ? -11.770 5.882 16.255 1.00 94.31 82 ALA A CA 1
ATOM 659 C C . ALA A 1 82 ? -10.464 5.778 17.063 1.00 94.31 82 ALA A C 1
ATOM 661 O O . ALA A 1 82 ? -9.605 4.945 16.769 1.00 94.31 82 ALA A O 1
ATOM 662 N N . LEU A 1 83 ? -10.338 6.596 18.113 1.00 91.44 83 LEU A N 1
ATOM 663 C CA . LEU A 1 83 ? -9.223 6.499 19.058 1.00 91.44 83 LEU A CA 1
ATOM 664 C C . LEU A 1 83 ? -9.185 5.102 19.688 1.00 91.44 83 LEU A C 1
ATOM 666 O O . LEU A 1 83 ? -10.229 4.523 19.988 1.00 91.44 83 LEU A O 1
ATOM 670 N N . SER A 1 84 ? -7.979 4.567 19.879 1.00 90.25 84 SER A N 1
ATOM 671 C CA . SER A 1 84 ? -7.750 3.225 20.440 1.00 90.25 84 SER A CA 1
ATOM 672 C C . SER A 1 84 ? -8.357 2.069 19.627 1.00 90.25 84 SER A C 1
ATOM 674 O O . SER A 1 84 ? -8.488 0.962 20.145 1.00 90.25 84 SER A O 1
ATOM 676 N N . SER A 1 85 ? -8.707 2.303 18.359 1.00 94.38 85 SER A N 1
ATOM 677 C CA . SER A 1 85 ? -9.117 1.268 17.409 1.00 94.38 85 SER A CA 1
ATOM 678 C C . SER A 1 85 ? -8.013 1.004 16.385 1.00 94.38 85 SER A C 1
ATOM 680 O O . SER A 1 85 ? -7.113 1.826 16.198 1.00 94.38 85 SER A O 1
ATOM 682 N N . ASN A 1 86 ? -8.071 -0.145 15.716 1.00 96.44 86 ASN A N 1
ATOM 683 C CA . ASN A 1 86 ? -7.174 -0.465 14.615 1.00 96.44 86 ASN A CA 1
ATOM 684 C C . ASN A 1 86 ? -7.942 -1.032 13.422 1.00 96.44 86 ASN A C 1
ATOM 686 O O . ASN A 1 86 ? -9.021 -1.598 13.560 1.00 96.44 86 ASN A O 1
ATOM 690 N N . VAL A 1 87 ? -7.370 -0.855 12.241 1.00 98.25 87 VAL A N 1
ATOM 691 C CA . VAL A 1 87 ? -7.792 -1.513 11.006 1.00 98.25 87 VAL A CA 1
ATOM 692 C C . VAL A 1 87 ? -6.584 -2.250 10.449 1.00 98.25 87 VAL A C 1
ATOM 694 O O . VAL A 1 87 ? -5.455 -1.761 10.547 1.00 98.25 87 VAL A O 1
ATOM 697 N N . ILE A 1 88 ? -6.804 -3.427 9.871 1.00 98.50 88 ILE A N 1
ATOM 698 C CA . ILE A 1 88 ? -5.762 -4.142 9.132 1.00 98.50 88 ILE A CA 1
ATOM 699 C C . ILE A 1 88 ? -6.135 -4.082 7.663 1.00 98.50 88 ILE A C 1
ATOM 701 O O . ILE A 1 88 ? -7.216 -4.524 7.270 1.00 98.50 88 ILE A O 1
ATOM 705 N N . ILE A 1 89 ? -5.239 -3.532 6.856 1.00 98.69 89 ILE A N 1
ATOM 706 C CA . ILE A 1 89 ? -5.363 -3.505 5.404 1.00 98.69 89 ILE A CA 1
ATOM 707 C C . ILE A 1 89 ? -4.289 -4.385 4.784 1.00 98.69 89 ILE A C 1
ATOM 709 O O . ILE A 1 89 ? -3.247 -4.647 5.386 1.00 98.69 89 ILE A O 1
ATOM 713 N N . GLN A 1 90 ? -4.543 -4.839 3.566 1.00 98.56 90 GLN A N 1
ATOM 714 C CA . GLN A 1 90 ? -3.603 -5.653 2.814 1.00 98.56 90 GLN A CA 1
ATOM 715 C C . GLN A 1 90 ? -3.511 -5.170 1.375 1.00 98.56 90 GLN A C 1
ATOM 717 O O . GLN A 1 90 ? -4.531 -4.819 0.784 1.00 98.56 90 GLN A O 1
ATOM 722 N N . ASN A 1 91 ? -2.312 -5.201 0.803 1.00 98.62 91 ASN A N 1
ATOM 723 C CA . ASN A 1 91 ? -2.092 -5.035 -0.626 1.00 98.62 91 ASN A CA 1
ATOM 724 C C . ASN A 1 91 ? -1.748 -6.389 -1.262 1.00 98.62 91 ASN A C 1
ATOM 726 O O . ASN A 1 91 ? -0.886 -7.122 -0.764 1.00 98.62 91 ASN A O 1
ATOM 730 N N . ASN A 1 92 ? -2.425 -6.725 -2.365 1.00 97.81 92 ASN A N 1
ATOM 731 C CA . ASN A 1 92 ? -2.178 -7.933 -3.159 1.00 97.81 92 ASN A CA 1
ATOM 732 C C . ASN A 1 92 ? -2.113 -9.218 -2.308 1.00 97.81 92 ASN A C 1
ATOM 734 O O . ASN A 1 92 ? -1.238 -10.061 -2.520 1.00 97.81 92 ASN A O 1
ATOM 738 N N . ASN A 1 93 ? -2.994 -9.333 -1.305 1.00 96.81 93 ASN A N 1
ATOM 739 C CA . ASN A 1 93 ? -3.127 -10.483 -0.396 1.00 96.81 93 ASN A CA 1
ATOM 740 C C . ASN A 1 93 ? -1.820 -10.944 0.286 1.00 96.81 93 ASN A C 1
ATOM 742 O O . ASN A 1 93 ? -1.706 -12.107 0.666 1.00 96.81 93 ASN A O 1
ATOM 746 N N . SER A 1 94 ? -0.804 -10.080 0.393 1.00 94.69 94 SER A N 1
ATOM 747 C CA . SER A 1 94 ? 0.520 -10.475 0.904 1.00 94.69 94 SER A CA 1
ATOM 748 C C . SER A 1 94 ? 1.206 -9.419 1.762 1.00 94.69 94 SER A C 1
ATOM 750 O O . SER A 1 94 ? 1.971 -9.768 2.656 1.00 94.69 94 SER A O 1
ATOM 752 N N . ASP A 1 95 ? 0.947 -8.140 1.510 1.00 97.62 95 ASP A N 1
ATOM 753 C CA . ASP A 1 95 ? 1.599 -7.030 2.199 1.00 97.62 95 ASP A CA 1
ATOM 754 C C . ASP A 1 95 ? 0.616 -6.402 3.186 1.00 97.62 95 ASP A C 1
ATOM 756 O O . ASP A 1 95 ? -0.308 -5.692 2.790 1.00 97.62 95 ASP A O 1
ATOM 760 N N . LEU A 1 96 ? 0.760 -6.763 4.461 1.00 98.31 96 LEU A N 1
ATOM 761 C CA . LEU A 1 96 ? -0.151 -6.384 5.539 1.00 98.31 96 LEU A CA 1
ATOM 762 C C . LEU A 1 96 ? 0.305 -5.095 6.217 1.00 98.31 96 LEU A C 1
ATOM 764 O O . LEU A 1 96 ? 1.489 -4.913 6.498 1.00 98.31 96 LEU A O 1
ATOM 768 N N . LEU A 1 97 ? -0.655 -4.242 6.561 1.00 98.56 97 LEU A N 1
ATOM 769 C CA . LEU A 1 97 ? -0.415 -3.036 7.338 1.00 98.56 97 LEU A CA 1
ATOM 770 C C . LEU A 1 97 ? -1.516 -2.842 8.382 1.00 98.56 97 LEU A C 1
ATOM 772 O O . LEU A 1 97 ? -2.695 -2.717 8.050 1.00 98.56 97 LEU A O 1
ATOM 776 N N . THR A 1 98 ? -1.114 -2.782 9.649 1.00 98.50 98 THR A N 1
ATOM 777 C CA . THR A 1 98 ? -1.988 -2.390 10.760 1.00 98.50 98 THR A CA 1
ATOM 778 C C . THR A 1 98 ? -1.917 -0.881 10.942 1.00 98.50 98 THR A C 1
ATOM 780 O O . THR A 1 98 ? -0.827 -0.328 11.081 1.00 98.50 98 THR A O 1
ATOM 783 N N . ILE A 1 99 ? -3.072 -0.219 10.978 1.00 97.94 99 ILE A N 1
ATOM 784 C CA . ILE A 1 99 ? -3.182 1.228 11.163 1.00 97.94 99 ILE A CA 1
ATOM 785 C C . ILE A 1 99 ? -4.015 1.513 12.411 1.00 97.94 99 ILE A C 1
ATOM 787 O O . ILE A 1 99 ? -5.124 1.005 12.557 1.00 97.94 99 ILE A O 1
ATOM 791 N N . ASN A 1 100 ? -3.474 2.332 13.311 1.00 96.94 100 ASN A N 1
ATOM 792 C CA . ASN A 1 100 ? -4.064 2.681 14.608 1.00 96.94 100 ASN A CA 1
ATOM 793 C C . ASN A 1 100 ? -4.290 4.193 14.792 1.00 96.94 100 ASN A C 1
ATOM 795 O O . ASN A 1 100 ? -4.697 4.632 15.867 1.00 96.94 100 ASN A O 1
ATOM 799 N N . LEU A 1 101 ? -3.993 4.998 13.769 1.00 96.38 101 LEU A N 1
ATOM 800 C CA . LEU A 1 101 ? -4.171 6.446 13.786 1.00 96.38 101 LEU A CA 1
ATOM 801 C C . LEU A 1 101 ? -4.592 6.945 12.400 1.00 96.38 101 LEU A C 1
ATOM 803 O O . LEU A 1 101 ? -4.194 6.385 11.381 1.00 96.38 101 LEU A O 1
ATOM 807 N N . ASN A 1 102 ? -5.388 8.013 12.373 1.00 97.94 102 ASN A N 1
ATOM 808 C CA . ASN A 1 102 ? -5.709 8.734 11.142 1.00 97.94 102 ASN A CA 1
ATOM 809 C C . ASN A 1 102 ? -4.460 9.420 10.561 1.00 97.94 102 ASN A C 1
ATOM 811 O O . ASN A 1 102 ? -3.581 9.849 11.305 1.00 97.94 102 ASN A O 1
ATOM 815 N N . GLY A 1 103 ? -4.415 9.587 9.241 1.00 98.19 103 GLY A N 1
ATOM 816 C CA . GLY A 1 103 ? -3.307 10.239 8.545 1.00 98.19 103 GLY A CA 1
ATOM 817 C C . GLY A 1 103 ? -2.761 9.418 7.384 1.00 98.19 103 GLY A C 1
ATOM 818 O O . GLY A 1 103 ? -3.430 8.529 6.856 1.00 98.19 103 GLY A O 1
ATOM 819 N N . VAL A 1 104 ? -1.545 9.759 6.962 1.00 98.31 104 VAL A N 1
ATOM 820 C CA . VAL A 1 104 ? -0.858 9.088 5.855 1.00 98.31 104 VAL A CA 1
ATOM 821 C C . VAL A 1 104 ? -0.329 7.719 6.265 1.00 98.31 104 VAL A C 1
ATOM 823 O O . VAL A 1 104 ? 0.219 7.544 7.351 1.00 98.31 104 VAL A O 1
ATOM 826 N N . PHE A 1 105 ? -0.454 6.756 5.359 1.00 98.38 105 PHE A N 1
ATOM 827 C CA . PHE A 1 105 ? 0.081 5.410 5.502 1.00 98.38 105 PHE A CA 1
ATOM 828 C C . PHE A 1 105 ? 0.824 4.994 4.233 1.00 98.38 105 PHE A C 1
ATOM 830 O O . PHE A 1 105 ? 0.573 5.503 3.139 1.00 98.38 105 PHE A O 1
ATOM 837 N N . ARG A 1 106 ? 1.725 4.023 4.371 1.00 98.31 106 ARG A N 1
ATOM 838 C CA . ARG A 1 106 ? 2.465 3.425 3.260 1.00 98.31 106 ARG A CA 1
ATOM 839 C C . ARG A 1 106 ? 2.758 1.964 3.572 1.00 98.31 106 ARG A C 1
ATOM 841 O O . ARG A 1 106 ? 3.199 1.649 4.674 1.00 98.31 106 ARG A O 1
ATOM 848 N N . PHE A 1 107 ? 2.549 1.093 2.595 1.00 98.44 107 PHE A N 1
ATOM 849 C CA . PHE A 1 107 ? 2.940 -0.309 2.673 1.00 98.44 107 PHE A CA 1
ATOM 850 C C . PHE A 1 107 ? 4.463 -0.483 2.620 1.00 98.44 107 PHE A C 1
ATOM 852 O O . PHE A 1 107 ? 5.168 0.305 1.985 1.00 98.44 107 PHE A O 1
ATOM 859 N N . ALA A 1 108 ? 4.990 -1.514 3.285 1.00 97.19 108 ALA A N 1
ATOM 860 C CA . ALA A 1 108 ? 6.434 -1.709 3.415 1.00 97.19 108 ALA A CA 1
ATOM 861 C C . ALA A 1 108 ? 7.083 -2.232 2.126 1.00 97.19 108 ALA A C 1
ATOM 863 O O . ALA A 1 108 ? 8.229 -1.882 1.838 1.00 97.19 108 ALA A O 1
ATOM 864 N N . LYS A 1 109 ? 6.364 -3.054 1.352 1.00 97.38 109 LYS A N 1
ATOM 865 C CA . LYS A 1 109 ? 6.885 -3.634 0.115 1.00 97.38 109 LYS A CA 1
ATOM 866 C C . LYS A 1 109 ? 6.937 -2.581 -0.987 1.00 97.38 109 LYS A C 1
ATOM 868 O O . LYS A 1 109 ? 5.985 -1.833 -1.202 1.00 97.38 109 LYS A O 1
ATOM 873 N N . ALA A 1 110 ? 8.050 -2.574 -1.710 1.00 95.94 110 ALA A N 1
ATOM 874 C CA . ALA A 1 110 ? 8.188 -1.821 -2.944 1.00 95.94 110 ALA A CA 1
ATOM 875 C C . ALA A 1 110 ? 7.859 -2.718 -4.149 1.00 95.94 110 ALA A C 1
ATOM 877 O O . ALA A 1 110 ? 8.071 -3.935 -4.123 1.00 95.94 110 ALA A O 1
ATOM 878 N N . TYR A 1 111 ? 7.341 -2.113 -5.209 1.00 95.25 111 TYR A N 1
ATOM 879 C CA . TYR A 1 111 ? 6.843 -2.788 -6.401 1.00 95.25 111 TYR A CA 1
ATOM 880 C C . TYR A 1 111 ? 7.459 -2.156 -7.650 1.00 95.25 111 TYR A C 1
ATOM 882 O O . TYR A 1 111 ? 7.770 -0.971 -7.670 1.00 95.25 111 TYR A O 1
ATOM 890 N N . LYS A 1 112 ? 7.640 -2.940 -8.712 1.00 94.81 112 LYS A N 1
ATOM 891 C CA . LYS A 1 112 ? 8.191 -2.432 -9.976 1.00 94.81 112 LYS A CA 1
ATOM 892 C C . LYS A 1 112 ? 7.179 -1.562 -10.722 1.00 94.81 112 LYS A C 1
ATOM 894 O O . LYS A 1 112 ? 5.971 -1.700 -10.519 1.00 94.81 112 LYS A O 1
ATOM 899 N N . ASN A 1 113 ? 7.672 -0.741 -11.651 1.00 93.56 113 ASN A N 1
ATOM 900 C CA . ASN A 1 113 ? 6.815 -0.084 -12.637 1.00 93.56 113 ASN A CA 1
ATOM 901 C C . ASN A 1 113 ? 5.896 -1.102 -13.343 1.00 93.56 113 ASN A C 1
ATOM 903 O O .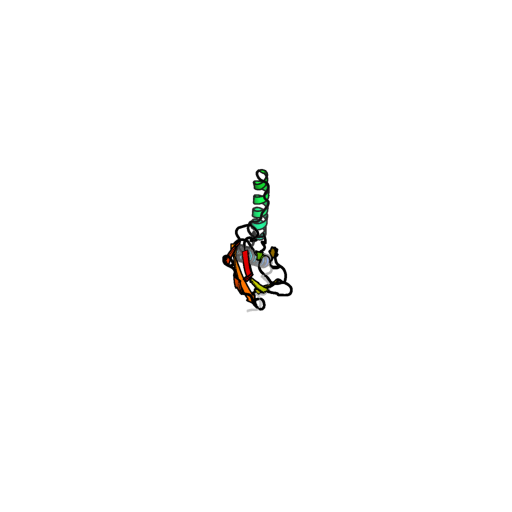 ASN A 1 113 ? 6.323 -2.217 -13.647 1.00 93.56 113 ASN A O 1
ATOM 907 N N . GLY A 1 114 ? 4.641 -0.731 -13.594 1.00 93.62 114 GLY A N 1
ATOM 908 C CA . GLY A 1 114 ? 3.640 -1.590 -14.231 1.00 93.62 114 GLY A CA 1
ATOM 909 C C . GLY A 1 114 ? 3.038 -2.673 -13.330 1.00 93.62 114 GLY A C 1
ATOM 910 O O . GLY A 1 114 ? 2.094 -3.343 -13.746 1.00 93.62 114 GLY A O 1
ATOM 911 N N . ALA A 1 115 ? 3.526 -2.855 -12.097 1.00 96.19 115 ALA A N 1
ATOM 912 C CA . ALA A 1 115 ? 2.911 -3.791 -11.163 1.00 96.19 115 ALA A CA 1
ATOM 913 C C . ALA A 1 115 ? 1.510 -3.312 -10.752 1.00 96.19 115 ALA A C 1
ATOM 915 O O . ALA A 1 115 ? 1.293 -2.132 -10.462 1.00 96.19 115 ALA A O 1
ATOM 916 N N . SER A 1 116 ? 0.559 -4.245 -10.698 1.00 97.88 116 SER A N 1
ATOM 917 C CA . SER A 1 116 ? -0.781 -3.990 -10.172 1.00 97.88 116 SER A CA 1
ATOM 918 C C . SER A 1 116 ? -0.780 -3.953 -8.644 1.00 97.88 116 SER A C 1
ATOM 920 O O . SER A 1 116 ? 0.002 -4.652 -7.994 1.00 97.88 116 SER A O 1
ATOM 922 N N . TYR A 1 117 ? -1.692 -3.178 -8.069 1.00 98.38 117 TYR A N 1
ATOM 923 C CA . TYR A 1 117 ? -1.992 -3.168 -6.641 1.00 98.38 117 TYR A CA 1
ATOM 924 C C . TYR A 1 117 ? -3.492 -3.374 -6.413 1.00 98.38 117 TYR A C 1
ATOM 926 O O . TYR A 1 117 ? -4.325 -2.985 -7.235 1.00 98.38 117 TYR A O 1
ATOM 934 N N . SER A 1 118 ? -3.823 -3.990 -5.283 1.00 98.56 118 SER A N 1
ATOM 935 C CA . SER A 1 118 ? -5.189 -4.255 -4.841 1.00 98.56 118 SER A CA 1
ATOM 936 C C . SER A 1 118 ? -5.223 -4.188 -3.323 1.00 98.56 118 SER A C 1
ATOM 938 O O . SER A 1 118 ? -4.927 -5.164 -2.629 1.00 98.56 118 SER A O 1
ATOM 940 N N . VAL A 1 119 ? -5.565 -3.009 -2.820 1.00 98.69 119 VAL A N 1
ATOM 941 C CA . VAL A 1 119 ? -5.679 -2.697 -1.404 1.00 98.69 119 VAL A CA 1
ATOM 942 C C . VAL A 1 119 ? -7.088 -3.002 -0.922 1.00 98.69 119 VAL A C 1
ATOM 944 O O . VAL A 1 119 ? -8.070 -2.476 -1.442 1.00 98.69 119 VAL A O 1
ATOM 947 N N . THR A 1 120 ? -7.183 -3.857 0.091 1.00 98.50 120 THR A N 1
ATOM 948 C CA . THR A 1 120 ? -8.446 -4.287 0.699 1.00 98.50 120 THR A CA 1
ATOM 949 C C . THR A 1 120 ? -8.369 -4.177 2.216 1.00 98.50 120 THR A C 1
ATOM 951 O O . THR A 1 120 ? -7.286 -4.242 2.803 1.00 98.50 120 THR A O 1
ATOM 954 N N . VAL A 1 121 ? -9.524 -4.005 2.860 1.00 98.38 121 VAL A N 1
ATOM 955 C CA . VAL A 1 121 ? -9.624 -4.116 4.318 1.00 98.38 121 VAL A CA 1
ATOM 956 C C . VAL A 1 121 ? -9.657 -5.597 4.672 1.00 98.38 121 VAL A C 1
ATOM 958 O O . VAL A 1 121 ? -10.580 -6.302 4.272 1.00 98.38 121 VAL A O 1
ATOM 961 N N . LEU A 1 122 ? -8.649 -6.058 5.408 1.00 98.38 122 LEU A N 1
ATOM 962 C CA . LEU A 1 122 ? -8.584 -7.426 5.917 1.00 98.38 122 LEU A CA 1
ATOM 963 C C . LEU A 1 122 ? -9.377 -7.561 7.222 1.00 98.38 122 LEU A C 1
ATOM 965 O O . LEU A 1 122 ? -10.163 -8.492 7.370 1.00 98.38 122 LEU A O 1
ATOM 969 N N . THR A 1 123 ? -9.210 -6.603 8.138 1.00 98.31 123 THR A N 1
ATOM 970 C CA . THR A 1 123 ? -9.909 -6.575 9.430 1.00 98.31 123 THR A CA 1
ATOM 971 C C . THR A 1 123 ? -10.493 -5.192 9.664 1.00 98.31 123 THR A C 1
ATOM 973 O O . THR A 1 123 ? -9.750 -4.211 9.699 1.00 98.31 123 THR A O 1
ATOM 976 N N . GLN A 1 124 ? -11.815 -5.123 9.834 1.00 98.06 124 GLN A N 1
ATOM 977 C CA . GLN A 1 124 ? -12.519 -3.886 10.169 1.00 98.06 124 GLN A CA 1
ATOM 978 C C . GLN A 1 124 ? -12.244 -3.467 11.625 1.00 98.06 124 GLN A C 1
ATOM 980 O O . GLN A 1 124 ? -12.117 -4.337 12.490 1.00 98.06 124 GLN A O 1
ATOM 985 N N . PRO A 1 125 ? -12.191 -2.157 11.921 1.00 96.88 125 PRO A N 1
ATOM 986 C CA . PRO A 1 125 ? -12.159 -1.668 13.292 1.00 96.88 125 PRO A CA 1
ATOM 987 C C . PRO A 1 125 ? -13.450 -1.992 14.044 1.00 96.88 125 PRO A C 1
ATOM 989 O O . PRO A 1 125 ? -14.533 -2.086 13.467 1.00 96.88 125 PRO A O 1
ATOM 992 N N . ASN A 1 126 ? -13.357 -2.077 15.370 1.00 92.50 126 ASN A N 1
ATOM 993 C CA . ASN A 1 126 ? -14.536 -2.276 16.210 1.00 92.50 126 ASN A CA 1
ATOM 994 C C . ASN A 1 126 ? -15.517 -1.101 16.061 1.00 92.50 126 ASN A C 1
ATOM 996 O O . ASN A 1 126 ? -15.145 0.056 16.266 1.00 92.50 126 ASN A O 1
ATOM 1000 N N . GLY A 1 127 ? -16.775 -1.411 15.734 1.00 93.00 127 GLY A N 1
ATOM 1001 C CA . GLY A 1 127 ? -17.876 -0.444 15.699 1.00 93.00 127 GLY A CA 1
ATOM 1002 C C . GLY A 1 127 ? -17.875 0.536 14.520 1.00 93.00 127 GLY A C 1
ATOM 1003 O O . GLY A 1 127 ? -18.629 1.503 14.569 1.00 93.00 127 GLY A O 1
ATOM 1004 N N . LYS A 1 128 ? -17.055 0.314 13.484 1.00 95.62 128 LYS A N 1
ATOM 1005 C CA . LYS A 1 128 ? -17.005 1.134 12.261 1.00 95.62 128 LYS A CA 1
ATOM 1006 C C . LYS A 1 128 ? -16.794 0.272 11.021 1.00 95.62 128 LYS A C 1
ATOM 1008 O O . LYS A 1 128 ? -16.310 -0.852 11.118 1.00 95.62 128 LYS A O 1
ATOM 1013 N N . ILE A 1 129 ? -17.107 0.823 9.851 1.00 97.75 129 ILE A N 1
ATOM 1014 C CA . ILE A 1 129 ? -16.793 0.201 8.561 1.00 97.75 129 ILE A CA 1
ATOM 1015 C C . ILE A 1 129 ? -15.872 1.128 7.774 1.00 97.75 129 ILE A C 1
ATOM 1017 O O . ILE A 1 129 ? -16.237 2.250 7.427 1.00 97.75 129 ILE A O 1
ATOM 1021 N N . CYS A 1 130 ? -14.675 0.636 7.470 1.00 98.12 130 CYS A N 1
ATOM 1022 C CA . CYS A 1 130 ? -13.735 1.258 6.553 1.00 98.12 130 CYS A CA 1
ATOM 1023 C C . CYS A 1 130 ? -14.006 0.808 5.114 1.00 98.12 130 CYS A C 1
ATOM 1025 O O . CYS A 1 130 ? -14.178 -0.384 4.841 1.00 98.12 130 CYS A O 1
ATOM 1027 N N . THR A 1 131 ? -13.999 1.767 4.190 1.00 98.25 131 THR A N 1
ATOM 1028 C CA . THR A 1 131 ? -14.183 1.552 2.749 1.00 98.25 131 THR A CA 1
ATOM 1029 C C . THR A 1 131 ? -13.026 2.159 1.958 1.00 98.25 131 THR A C 1
ATOM 1031 O O . THR A 1 131 ? -12.389 3.108 2.418 1.00 98.25 131 THR A O 1
ATOM 1034 N N . ILE A 1 132 ? -12.737 1.582 0.785 1.00 98.38 132 ILE A N 1
ATOM 1035 C CA . ILE A 1 132 ? -11.609 1.969 -0.077 1.00 98.38 132 ILE A CA 1
ATOM 1036 C C . ILE A 1 132 ? -12.113 2.112 -1.525 1.00 98.38 132 ILE A C 1
ATOM 1038 O O . ILE A 1 132 ? -12.100 1.134 -2.273 1.00 98.38 132 ILE A O 1
ATOM 1042 N N . PRO A 1 133 ? -12.596 3.296 -1.946 1.00 95.44 133 PRO A N 1
ATOM 1043 C CA . PRO A 1 133 ? -13.189 3.478 -3.274 1.00 95.44 133 PRO A CA 1
ATOM 1044 C C . PRO A 1 133 ? -12.179 3.335 -4.424 1.00 95.44 133 PRO A C 1
ATOM 1046 O O . PRO A 1 133 ? -12.561 2.976 -5.533 1.00 95.44 133 PRO A O 1
ATOM 1049 N N . ASN A 1 134 ? -10.893 3.593 -4.176 1.00 94.44 134 ASN A N 1
ATOM 1050 C CA . ASN A 1 134 ? -9.826 3.587 -5.180 1.00 94.44 134 ASN A CA 1
ATOM 1051 C C . ASN A 1 134 ? -8.657 2.658 -4.798 1.00 94.44 134 ASN A C 1
ATOM 1053 O O . ASN A 1 134 ? -7.487 2.991 -4.981 1.00 94.44 134 ASN A O 1
ATOM 1057 N N . GLY A 1 135 ? -8.981 1.481 -4.253 1.00 96.69 135 GLY A N 1
ATOM 1058 C CA . GLY A 1 135 ? -7.994 0.513 -3.765 1.00 96.69 135 GLY A CA 1
ATOM 1059 C C . GLY A 1 135 ? -7.264 -0.287 -4.847 1.00 96.69 135 GLY A C 1
ATOM 1060 O O . GLY A 1 135 ? -6.315 -0.991 -4.522 1.00 96.69 135 GLY A O 1
ATOM 1061 N N . VAL A 1 136 ? -7.666 -0.203 -6.117 1.00 98.12 136 VAL A N 1
ATOM 1062 C CA . VAL A 1 136 ? -7.122 -1.033 -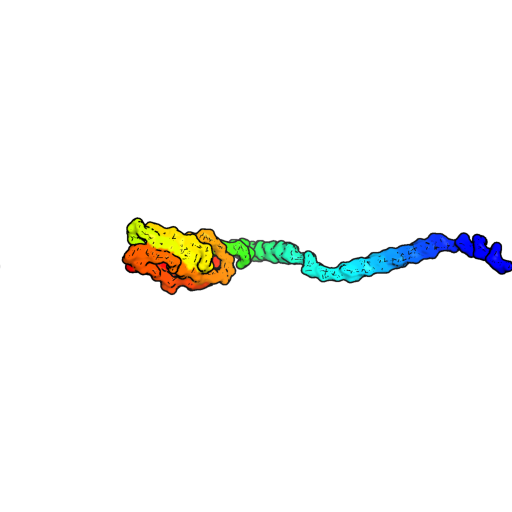7.207 1.00 98.12 136 VAL A CA 1
ATOM 1063 C C . VAL A 1 136 ? -6.518 -0.158 -8.300 1.00 98.12 136 VAL A C 1
ATOM 1065 O O . VAL A 1 136 ? -7.072 0.889 -8.632 1.00 98.12 136 VAL A O 1
ATOM 1068 N N . GLY A 1 137 ? -5.400 -0.594 -8.879 1.00 97.81 137 GLY A N 1
ATOM 1069 C CA . GLY A 1 137 ? -4.766 0.089 -10.004 1.00 97.81 137 GLY A CA 1
ATOM 1070 C C . GLY A 1 137 ? -3.409 -0.499 -10.380 1.00 97.81 137 GLY A C 1
ATOM 1071 O O . GLY A 1 137 ? -3.092 -1.640 -10.038 1.00 97.81 137 GLY A O 1
ATOM 1072 N N . SER A 1 138 ? -2.605 0.286 -11.096 1.00 96.94 138 SER A N 1
ATOM 1073 C CA . SER A 1 138 ? -1.245 -0.072 -11.511 1.00 96.94 138 SER A CA 1
ATOM 1074 C C . SER A 1 138 ? -0.268 1.079 -11.308 1.00 96.94 138 SER A C 1
ATOM 1076 O O . SER A 1 138 ? -0.606 2.248 -11.492 1.00 96.94 138 SER A O 1
ATOM 1078 N N . ILE A 1 139 ? 0.970 0.737 -10.974 1.00 96.69 139 ILE A N 1
ATOM 1079 C CA . ILE A 1 139 ? 2.062 1.698 -10.818 1.00 96.69 139 ILE A CA 1
ATOM 1080 C C . ILE A 1 139 ? 2.508 2.196 -12.195 1.00 96.69 139 ILE A C 1
ATOM 1082 O O . ILE A 1 139 ? 2.741 1.392 -13.095 1.00 96.69 139 ILE A O 1
ATOM 1086 N N . SER A 1 140 ? 2.636 3.517 -12.340 1.00 95.06 140 SER A N 1
ATOM 1087 C CA . SER A 1 140 ? 2.961 4.190 -13.608 1.00 95.06 140 SER A CA 1
ATOM 1088 C C . SER A 1 140 ? 4.129 5.164 -13.433 1.00 95.06 140 SER A C 1
ATOM 1090 O O . SER A 1 140 ? 3.974 6.374 -13.565 1.00 95.06 140 SER A O 1
ATOM 1092 N N . GLY A 1 141 ? 5.297 4.633 -13.078 1.00 90.94 141 GLY A N 1
ATOM 1093 C CA . GLY A 1 141 ? 6.539 5.403 -12.976 1.00 90.94 141 GLY A CA 1
ATOM 1094 C C . GLY A 1 141 ? 6.652 6.325 -11.755 1.00 90.94 141 GLY A C 1
ATOM 1095 O O . GLY A 1 141 ? 7.563 7.146 -11.706 1.00 90.94 141 GLY A O 1
ATOM 1096 N N . THR A 1 142 ? 5.743 6.218 -10.781 1.00 95.12 142 THR A N 1
ATOM 1097 C CA . THR A 1 142 ? 5.755 7.009 -9.541 1.00 95.12 142 THR A CA 1
ATOM 1098 C C . THR A 1 142 ? 5.069 6.266 -8.391 1.00 95.12 142 THR A C 1
ATOM 1100 O O . THR A 1 142 ? 4.298 5.329 -8.624 1.00 95.12 142 THR A O 1
ATOM 1103 N N . ASP A 1 143 ? 5.342 6.695 -7.158 1.00 97.00 143 ASP A N 1
ATOM 1104 C CA . ASP A 1 143 ? 4.675 6.201 -5.953 1.00 97.00 143 ASP A CA 1
ATOM 1105 C C . ASP A 1 143 ? 3.167 6.477 -6.001 1.00 97.00 143 ASP A C 1
ATOM 1107 O O . ASP A 1 143 ? 2.702 7.539 -6.424 1.00 97.00 143 ASP A O 1
ATOM 1111 N N . VAL A 1 144 ? 2.382 5.522 -5.512 1.00 98.06 144 VAL A N 1
ATOM 1112 C CA . VAL A 1 144 ? 0.928 5.634 -5.413 1.00 98.06 144 VAL A CA 1
ATOM 1113 C C . VAL A 1 144 ? 0.572 6.017 -3.982 1.00 98.06 144 VAL A C 1
ATOM 1115 O O . VAL A 1 144 ? 0.483 5.148 -3.124 1.00 98.06 144 VAL A O 1
ATOM 1118 N N . PHE A 1 145 ? 0.335 7.305 -3.717 1.00 98.12 145 PHE A N 1
ATOM 1119 C CA . PHE A 1 145 ? -0.141 7.809 -2.411 1.00 98.12 145 PHE A CA 1
ATOM 1120 C C . PHE A 1 145 ? -1.579 8.343 -2.436 1.00 98.12 145 PHE A C 1
ATOM 1122 O O . PHE A 1 145 ? -2.012 9.046 -1.525 1.00 98.12 145 PHE A O 1
ATOM 1129 N N . SER A 1 146 ? -2.330 8.023 -3.487 1.00 97.25 146 SER A N 1
ATOM 1130 C CA . SER A 1 146 ? -3.684 8.531 -3.715 1.00 97.25 146 SER A CA 1
ATOM 1131 C C . SER A 1 146 ? -4.791 7.674 -3.095 1.00 97.25 146 SER A C 1
ATOM 1133 O O . SER A 1 146 ? -5.960 8.041 -3.212 1.00 97.25 146 SER A O 1
ATOM 1135 N N . ILE A 1 147 ? -4.472 6.547 -2.446 1.00 98.38 147 ILE A N 1
ATOM 1136 C CA . ILE A 1 147 ? -5.490 5.657 -1.870 1.00 98.38 147 ILE A CA 1
ATOM 1137 C C . ILE A 1 147 ? -6.194 6.362 -0.712 1.00 98.38 147 ILE A C 1
ATOM 1139 O O . ILE A 1 147 ? -5.554 6.868 0.210 1.00 98.38 147 ILE A O 1
ATOM 1143 N N . LEU A 1 148 ? -7.522 6.374 -0.746 1.00 98.25 148 LEU A N 1
ATOM 1144 C CA . LEU A 1 148 ? -8.341 6.938 0.316 1.00 98.25 148 LEU A CA 1
ATOM 1145 C C . LEU A 1 148 ? -9.028 5.818 1.088 1.00 98.25 148 LEU A C 1
ATOM 1147 O O . LEU A 1 148 ? -9.660 4.944 0.498 1.00 98.25 148 LEU A O 1
ATOM 1151 N N . ILE A 1 149 ? -8.927 5.872 2.413 1.00 98.50 149 ILE A N 1
ATOM 1152 C CA . ILE A 1 149 ? -9.654 4.988 3.319 1.00 98.50 149 ILE A CA 1
ATOM 1153 C C . ILE A 1 149 ? -10.513 5.849 4.234 1.00 98.50 149 ILE A C 1
ATOM 1155 O O . ILE A 1 149 ? -10.002 6.722 4.936 1.00 98.50 149 ILE A O 1
ATOM 1159 N N . THR A 1 150 ? -11.816 5.590 4.252 1.00 98.25 150 THR A N 1
ATOM 1160 C CA . THR A 1 150 ? -12.755 6.296 5.131 1.00 98.25 150 THR A CA 1
ATOM 1161 C C . THR A 1 150 ? -13.487 5.297 6.005 1.00 98.25 150 THR A C 1
ATOM 1163 O O . THR A 1 150 ? -14.117 4.373 5.488 1.00 98.25 150 THR A O 1
ATOM 1166 N N . CYS A 1 151 ? -13.392 5.490 7.320 1.00 97.88 151 CYS A N 1
ATOM 1167 C CA . CYS A 1 151 ? -14.042 4.668 8.332 1.00 97.88 151 CYS A CA 1
ATOM 1168 C C . CYS A 1 151 ? -15.200 5.433 8.978 1.00 97.88 151 CYS A C 1
ATOM 1170 O O . CYS A 1 151 ? -14.991 6.448 9.646 1.00 97.88 151 CYS A O 1
ATOM 1172 N N . GLN A 1 152 ? -16.424 4.940 8.809 1.00 96.06 152 GLN A N 1
ATOM 1173 C CA . GLN A 1 152 ? -17.635 5.564 9.348 1.00 96.06 152 GLN A CA 1
ATOM 1174 C C . GLN A 1 152 ? -18.359 4.644 10.318 1.00 96.06 152 GLN A C 1
ATOM 1176 O O . GLN A 1 152 ? -18.401 3.417 10.071 1.00 96.06 152 GLN A O 1
#

Secondary structure (DSSP, 8-state):
--S--SS---S-TTHHHHHHHHHHHHHHHHHHHH----TTSSHHHHHHHHHHHHHHHGGGS-----TT--EEEEEEEEE-PPTT--EEEEETTTEEEEE-SSEEEEEEEEEETT-EEEEEEEEPPTT--EE-TT-EEE--SS-EEEEEEEE-

pLDDT: mean 81.39, std 18.81, range [47.44, 98.69]

Sequence (152 aa):
MFERILTQTHHDGRMNRFLKTFYLLLLVYLLILGCGKTNHEDQREKDFKSRLLSIVTAAENGQNQNPNNDSYYVGGTITGLALSSNVIIQNNNSDLLTINLNGVFRFAKAYKNGASYSVTVLTQPNGKICTIPNGVGSISGTDVFSILITCQ